Protein AF-A0A947GJD0-F1 (afdb_monomer)

Radius of gyration: 20.29 Å; Cα contacts (8 Å, |Δi|>4): 297; chains: 1; bounding box: 76×54×46 Å

Mean predicted aligned error: 10.52 Å

Structure (mmCIF, N/CA/C/O backbone):
data_AF-A0A947GJD0-F1
#
_entry.id   AF-A0A947GJD0-F1
#
loop_
_atom_site.group_PDB
_atom_site.id
_atom_site.type_symbol
_atom_site.label_atom_id
_atom_site.label_alt_id
_atom_site.label_comp_id
_atom_site.label_asym_id
_atom_site.label_entity_id
_atom_site.label_seq_id
_atom_site.pdbx_PDB_ins_code
_atom_site.Cartn_x
_atom_site.Cartn_y
_atom_site.Cartn_z
_atom_site.occupancy
_atom_site.B_iso_or_equiv
_atom_site.auth_seq_id
_atom_site.auth_comp_id
_atom_site.auth_asym_id
_atom_site.auth_atom_id
_atom_site.pdbx_PDB_model_num
ATOM 1 N N . MET A 1 1 ? -56.805 -33.657 13.808 1.00 41.06 1 MET A N 1
ATOM 2 C CA . MET A 1 1 ? -56.178 -32.678 12.894 1.00 41.06 1 MET A CA 1
ATOM 3 C C . MET A 1 1 ? -55.013 -32.059 13.638 1.00 41.06 1 MET A C 1
ATOM 5 O O . MET A 1 1 ? -55.240 -31.301 14.570 1.00 41.06 1 MET A O 1
ATOM 9 N N . THR A 1 2 ? -53.791 -32.483 13.327 1.00 40.88 2 THR A N 1
ATOM 10 C CA . THR A 1 2 ? -52.585 -32.072 14.056 1.00 40.88 2 THR A CA 1
ATOM 11 C C . THR A 1 2 ? -51.940 -30.903 13.321 1.00 40.88 2 THR A C 1
ATOM 13 O O . THR A 1 2 ? -51.680 -30.990 12.124 1.00 40.88 2 THR A O 1
ATOM 16 N N . VAL A 1 3 ? -51.741 -29.805 14.045 1.00 45.69 3 VAL A N 1
ATOM 17 C CA . VAL A 1 3 ? -51.073 -28.580 13.597 1.00 45.69 3 VAL A CA 1
ATOM 18 C C . VAL A 1 3 ? -49.575 -28.860 13.464 1.00 45.69 3 VAL A C 1
ATOM 20 O O . VAL A 1 3 ? -48.965 -29.320 14.425 1.00 45.69 3 VAL A O 1
AT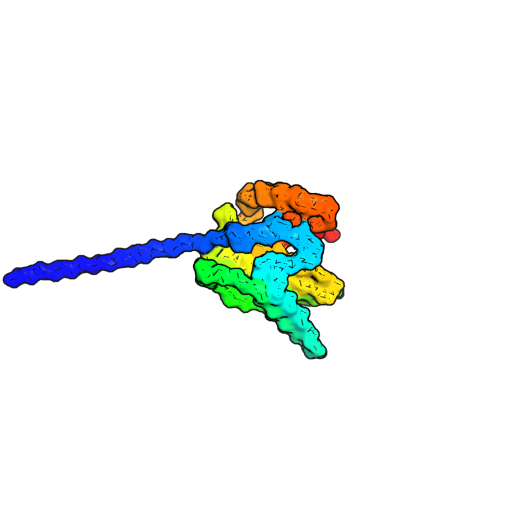OM 23 N N . LEU A 1 4 ? -48.971 -28.558 12.312 1.00 45.56 4 LEU A N 1
ATOM 24 C CA . LEU A 1 4 ? -47.523 -28.361 12.221 1.00 45.56 4 LEU A CA 1
ATOM 25 C C . LEU A 1 4 ? -47.245 -26.889 11.925 1.00 45.56 4 LEU A C 1
ATOM 27 O O . LEU A 1 4 ? -47.422 -26.412 10.806 1.00 45.56 4 LEU A O 1
ATOM 31 N N . SER A 1 5 ? -46.805 -26.184 12.962 1.00 50.00 5 SER A N 1
ATOM 32 C CA . SER A 1 5 ? -46.184 -24.871 12.851 1.00 50.00 5 SER A CA 1
ATOM 33 C C . SER A 1 5 ? -44.832 -25.029 12.162 1.00 50.00 5 SER A C 1
ATOM 35 O O . SER A 1 5 ? -43.915 -25.631 12.718 1.00 50.00 5 SER A O 1
ATOM 37 N N . ALA A 1 6 ? -44.702 -24.490 10.953 1.00 52.12 6 ALA A N 1
ATOM 38 C CA . ALA A 1 6 ? -43.412 -24.322 10.304 1.00 52.12 6 ALA A CA 1
ATOM 39 C C . ALA A 1 6 ? -42.679 -23.156 10.982 1.00 52.12 6 ALA A C 1
ATOM 41 O O . ALA A 1 6 ? -42.969 -21.987 10.734 1.00 52.12 6 ALA A O 1
ATOM 42 N N . THR A 1 7 ? -41.743 -23.469 11.872 1.00 52.25 7 THR A N 1
ATOM 43 C CA . THR A 1 7 ? -40.744 -22.510 12.334 1.00 52.25 7 THR A CA 1
ATOM 44 C C . THR A 1 7 ? -39.805 -22.211 11.169 1.00 52.25 7 THR A C 1
ATOM 46 O O . THR A 1 7 ? -38.918 -22.997 10.842 1.00 52.25 7 THR A O 1
ATOM 49 N N . ALA A 1 8 ? -40.019 -21.073 10.509 1.00 53.38 8 ALA A N 1
ATOM 50 C CA . ALA A 1 8 ? -39.046 -20.519 9.583 1.00 53.38 8 ALA A CA 1
ATOM 51 C C . ALA A 1 8 ? -37.780 -20.174 10.380 1.00 53.38 8 ALA A C 1
ATOM 53 O O . ALA A 1 8 ? -37.772 -19.255 11.200 1.00 53.38 8 ALA A O 1
ATOM 54 N N . LEU A 1 9 ? -36.727 -20.965 10.183 1.00 46.22 9 LEU A N 1
ATOM 55 C CA . LEU A 1 9 ? -35.415 -20.714 10.755 1.00 46.22 9 LEU A CA 1
ATOM 56 C C . LEU A 1 9 ? -34.795 -19.550 9.973 1.00 46.22 9 LEU A C 1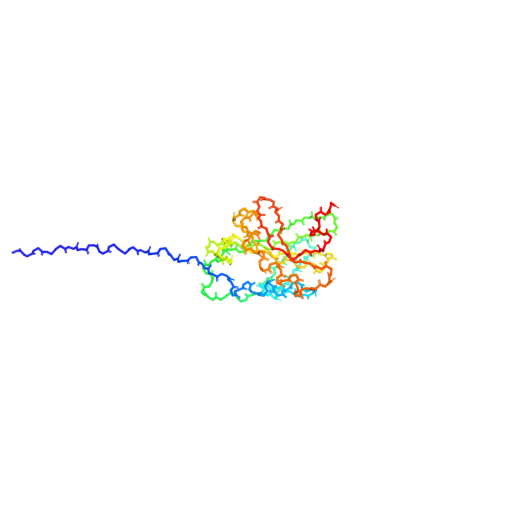
ATOM 58 O O . LEU A 1 9 ? -34.250 -19.735 8.886 1.00 46.22 9 LEU A O 1
ATOM 62 N N . SER A 1 10 ? -34.931 -18.334 10.495 1.00 45.38 10 SER A N 1
ATOM 63 C CA . SER A 1 10 ? -34.211 -17.169 9.988 1.00 45.38 10 SER A CA 1
ATOM 64 C C . SER A 1 10 ? -32.716 -17.423 10.166 1.00 45.38 10 SER A C 1
ATOM 66 O O . SER A 1 10 ? -32.183 -17.303 11.269 1.00 45.38 10 SER A O 1
ATOM 68 N N . ALA A 1 11 ? -32.036 -17.815 9.090 1.00 44.22 11 ALA A N 1
ATOM 69 C CA . ALA A 1 11 ? -30.586 -17.818 9.043 1.00 44.22 11 ALA A CA 1
ATOM 70 C C . ALA A 1 11 ? -30.126 -16.357 9.120 1.00 44.22 11 ALA A C 1
ATOM 72 O O . ALA A 1 11 ? -30.056 -15.657 8.113 1.00 44.22 11 ALA A O 1
ATOM 73 N N . ASN A 1 12 ? -29.854 -15.880 10.335 1.00 43.12 12 ASN A N 1
ATOM 74 C CA . ASN A 1 12 ? -29.041 -14.691 10.533 1.00 43.12 12 ASN A CA 1
ATOM 75 C C . ASN A 1 12 ? -27.651 -15.036 9.990 1.00 43.12 12 ASN A C 1
ATOM 77 O O . ASN A 1 12 ? -26.815 -15.580 10.710 1.00 43.12 12 ASN A O 1
ATOM 81 N N . SER A 1 13 ? -27.417 -14.777 8.702 1.00 41.97 13 SER A N 1
ATOM 82 C CA . SER A 1 13 ? -26.070 -14.720 8.151 1.00 41.97 13 SER A CA 1
ATOM 83 C C . SER A 1 13 ? -25.325 -13.656 8.947 1.00 41.97 13 SER A C 1
ATOM 85 O O . SER A 1 13 ? -25.519 -12.461 8.735 1.00 41.97 13 SER A O 1
ATOM 87 N N . ALA A 1 14 ? -24.531 -14.089 9.927 1.00 47.72 14 ALA A N 1
ATOM 88 C CA . ALA A 1 14 ? -23.547 -13.227 10.549 1.00 47.72 14 ALA A CA 1
ATOM 89 C C . ALA A 1 14 ? -22.709 -12.651 9.405 1.00 47.72 14 ALA A C 1
ATOM 91 O O . ALA A 1 14 ? -22.185 -13.413 8.589 1.00 47.72 14 ALA A O 1
ATOM 92 N N . ALA A 1 15 ? -22.667 -11.321 9.290 1.00 58.34 15 ALA A N 1
ATOM 93 C CA . ALA A 1 15 ? -21.787 -10.671 8.334 1.00 58.34 15 ALA A CA 1
ATOM 94 C C . ALA A 1 15 ? -20.384 -11.252 8.543 1.00 58.34 15 ALA A C 1
ATOM 96 O O . ALA A 1 15 ? -19.918 -11.320 9.685 1.00 58.34 15 ALA A O 1
ATOM 97 N N . ALA A 1 16 ? -19.768 -11.751 7.469 1.00 68.69 16 ALA A N 1
ATOM 98 C CA . ALA A 1 16 ? -18.409 -12.261 7.544 1.00 68.69 16 ALA A CA 1
ATOM 99 C C . ALA A 1 16 ? -17.534 -11.177 8.185 1.00 68.69 16 ALA A C 1
ATOM 101 O O . ALA A 1 16 ? -17.669 -9.997 7.859 1.00 68.69 16 ALA A O 1
ATOM 102 N N . ALA A 1 17 ? -16.713 -11.559 9.163 1.00 79.06 17 ALA A N 1
ATOM 103 C CA . ALA A 1 17 ? -15.791 -10.609 9.762 1.00 79.06 17 ALA A CA 1
ATOM 104 C C . ALA A 1 17 ? -14.845 -10.073 8.667 1.00 79.06 17 ALA A C 1
ATOM 106 O O . ALA A 1 17 ? -14.465 -10.856 7.790 1.00 79.06 17 ALA A O 1
ATOM 107 N N . PRO A 1 18 ? -14.443 -8.788 8.721 1.00 86.12 18 PRO A N 1
ATOM 108 C CA . PRO A 1 18 ? -13.514 -8.225 7.748 1.00 86.12 18 PRO A CA 1
ATOM 109 C C . PRO A 1 18 ? -12.236 -9.058 7.653 1.00 86.12 18 PRO A C 1
ATOM 111 O O . PRO A 1 18 ? -11.718 -9.522 8.675 1.00 86.12 18 PRO A O 1
ATOM 114 N N . ALA A 1 19 ? -11.689 -9.207 6.447 1.00 89.75 19 ALA A N 1
ATOM 115 C CA . ALA A 1 19 ? -10.436 -9.927 6.261 1.00 89.75 19 ALA A CA 1
ATOM 116 C C . ALA A 1 19 ? -9.296 -9.228 7.021 1.00 89.75 19 ALA A C 1
ATOM 118 O O . ALA A 1 19 ? -9.177 -8.001 7.007 1.00 89.75 19 ALA A O 1
ATOM 119 N N . VAL A 1 20 ? -8.437 -9.996 7.691 1.00 92.69 20 VAL A N 1
ATOM 120 C CA . VAL A 1 20 ? -7.301 -9.450 8.449 1.00 92.69 20 VAL A CA 1
ATOM 121 C C . VAL A 1 20 ? -6.036 -9.576 7.607 1.00 92.69 20 VAL A C 1
ATOM 123 O O . VAL A 1 20 ? -5.522 -10.670 7.396 1.00 92.69 20 VAL A O 1
ATOM 126 N N . LEU A 1 21 ? -5.521 -8.441 7.140 1.00 89.62 21 LEU A N 1
ATOM 127 C CA . LEU A 1 21 ? -4.378 -8.342 6.229 1.00 89.62 21 LEU A CA 1
ATOM 128 C C . LEU A 1 21 ? -3.027 -8.274 6.957 1.00 89.62 21 LEU A C 1
ATOM 130 O O . LEU A 1 21 ? -1.995 -8.135 6.316 1.00 89.62 21 LEU A O 1
ATOM 134 N N . ASP A 1 22 ? -3.004 -8.363 8.287 1.00 88.62 22 ASP A N 1
ATOM 135 C CA . ASP A 1 22 ? -1.800 -8.196 9.111 1.00 88.62 22 ASP A CA 1
ATOM 136 C C . ASP A 1 22 ? -0.626 -9.091 8.708 1.00 88.62 22 ASP A C 1
ATOM 138 O O . ASP A 1 22 ? 0.498 -8.604 8.610 1.00 88.62 22 ASP A O 1
ATOM 142 N N . ALA A 1 23 ? -0.878 -10.386 8.498 1.00 81.69 23 ALA A N 1
ATOM 143 C CA . ALA A 1 23 ? 0.156 -11.335 8.087 1.00 81.69 23 ALA A CA 1
ATOM 144 C C . ALA A 1 23 ? 0.552 -11.135 6.619 1.00 81.69 23 ALA A C 1
ATOM 146 O O . ALA A 1 23 ? 1.720 -11.262 6.273 1.00 81.69 23 ALA A O 1
ATOM 147 N N . PHE A 1 24 ? -0.410 -10.767 5.773 1.00 79.31 24 PHE A N 1
ATOM 148 C CA . PHE A 1 24 ? -0.187 -10.507 4.353 1.00 79.31 24 PHE A CA 1
ATOM 149 C C . PHE A 1 24 ? 0.677 -9.257 4.124 1.00 79.31 24 PHE A C 1
ATOM 151 O O . PHE A 1 24 ? 1.568 -9.252 3.283 1.00 79.31 24 PHE A O 1
ATOM 158 N N . LEU A 1 25 ? 0.468 -8.213 4.927 1.00 81.38 25 LEU A N 1
ATOM 159 C CA . LEU A 1 25 ? 1.188 -6.941 4.845 1.00 81.38 25 LEU A CA 1
ATOM 160 C C . LEU A 1 25 ? 2.442 -6.891 5.727 1.00 81.38 25 LEU A C 1
ATOM 162 O O . LEU A 1 25 ? 3.083 -5.847 5.803 1.00 81.38 25 LEU A O 1
ATOM 166 N N . ILE A 1 26 ? 2.838 -7.985 6.384 1.00 73.81 26 ILE A N 1
ATOM 167 C CA . ILE A 1 26 ? 4.026 -7.973 7.251 1.00 73.81 26 ILE A CA 1
ATOM 168 C C . ILE A 1 26 ? 5.305 -7.646 6.465 1.00 73.81 26 ILE A C 1
ATOM 170 O O . ILE A 1 26 ? 6.136 -6.873 6.935 1.00 73.81 26 ILE A O 1
ATOM 174 N N . GLY A 1 27 ? 5.409 -8.131 5.221 1.00 65.31 27 GLY A N 1
ATOM 175 C CA . GLY A 1 27 ? 6.536 -7.837 4.330 1.00 65.31 27 GLY A CA 1
ATOM 176 C C . GLY A 1 27 ? 6.656 -6.353 3.967 1.00 65.31 27 GLY A C 1
ATOM 177 O O . GLY A 1 27 ? 7.753 -5.876 3.686 1.00 65.31 27 GLY A O 1
ATOM 178 N N . PHE A 1 28 ? 5.553 -5.600 4.046 1.00 68.50 28 PHE A N 1
ATOM 179 C CA . PHE A 1 28 ? 5.555 -4.149 3.879 1.00 68.50 28 PHE A CA 1
ATOM 180 C C . PHE A 1 28 ? 6.267 -3.444 5.051 1.00 68.50 28 PHE A C 1
ATOM 182 O O . PHE A 1 28 ? 6.968 -2.452 4.860 1.00 68.50 28 PHE A O 1
ATOM 189 N N . GLU A 1 29 ? 6.126 -3.962 6.276 1.00 66.38 29 GLU A N 1
ATOM 190 C CA . GLU A 1 29 ? 6.743 -3.387 7.481 1.00 66.38 29 GLU A CA 1
ATOM 191 C C . GLU A 1 29 ? 8.272 -3.552 7.504 1.00 66.38 29 GLU A C 1
ATOM 193 O O . GLU A 1 29 ? 8.981 -2.689 8.029 1.00 66.38 29 GLU A O 1
ATOM 198 N N . ASP A 1 30 ? 8.772 -4.646 6.933 1.00 62.91 30 ASP A N 1
ATOM 199 C CA . ASP A 1 30 ? 10.195 -5.004 6.924 1.00 62.91 30 ASP A CA 1
ATOM 200 C C . ASP A 1 30 ? 10.961 -4.408 5.723 1.00 62.91 30 ASP A C 1
ATOM 202 O O . ASP A 1 30 ? 12.189 -4.517 5.639 1.00 62.91 30 ASP A O 1
ATOM 206 N N . GLY A 1 31 ? 10.236 -3.782 4.790 1.00 52.75 31 GLY A N 1
ATOM 207 C CA . GLY A 1 31 ? 10.595 -3.818 3.377 1.00 52.75 31 GLY A CA 1
ATOM 208 C C . GLY A 1 31 ? 11.188 -2.571 2.733 1.00 52.75 31 GLY A C 1
ATOM 209 O O . GLY A 1 31 ? 11.623 -2.715 1.599 1.00 52.75 31 GLY A O 1
ATOM 210 N N . CYS A 1 32 ? 11.254 -1.377 3.349 1.00 62.44 32 CYS A N 1
ATOM 211 C CA . CYS A 1 32 ? 11.865 -0.219 2.653 1.00 62.44 32 CYS A CA 1
ATOM 212 C C . CYS A 1 32 ? 13.397 -0.382 2.535 1.00 62.44 32 CYS A C 1
ATOM 214 O O . CYS A 1 32 ? 14.174 0.241 3.263 1.00 62.44 32 CYS A O 1
ATOM 216 N N . ARG A 1 33 ? 13.838 -1.238 1.616 1.00 53.03 33 ARG A N 1
ATOM 217 C CA . ARG A 1 33 ? 15.217 -1.443 1.186 1.00 53.03 33 ARG A CA 1
ATOM 218 C C . ARG A 1 33 ? 15.253 -1.216 -0.318 1.00 53.03 33 ARG A C 1
ATOM 220 O O . ARG A 1 33 ? 14.437 -1.756 -1.055 1.00 53.03 33 ARG A O 1
ATOM 227 N N . GLU A 1 34 ? 16.181 -0.375 -0.746 1.00 44.69 34 GLU A N 1
ATOM 228 C CA . GLU A 1 34 ? 16.390 -0.005 -2.144 1.00 44.69 34 GLU A CA 1
ATOM 229 C C . GLU A 1 34 ? 16.508 -1.262 -3.031 1.00 44.69 34 GLU A C 1
ATOM 231 O O . GLU A 1 34 ? 17.279 -2.168 -2.717 1.00 44.69 34 GLU A O 1
ATOM 236 N N . GLY A 1 35 ? 15.723 -1.336 -4.112 1.00 45.44 35 GLY A N 1
ATOM 237 C CA . GLY A 1 35 ? 15.824 -2.403 -5.117 1.00 45.44 35 GLY A CA 1
ATOM 238 C C . GLY A 1 35 ? 15.095 -3.722 -4.824 1.00 45.44 35 GLY A C 1
ATOM 239 O O . GLY A 1 35 ? 15.321 -4.683 -5.554 1.00 45.44 35 GLY A O 1
ATOM 240 N N . HIS A 1 36 ? 14.228 -3.796 -3.810 1.00 40.88 36 HIS A N 1
ATOM 241 C CA . HIS A 1 36 ? 13.371 -4.966 -3.596 1.00 40.88 36 HIS A CA 1
ATOM 242 C C . HIS A 1 36 ? 11.948 -4.707 -4.099 1.00 40.88 36 HIS A C 1
ATOM 244 O O . HIS A 1 36 ? 11.279 -3.793 -3.621 1.00 40.88 36 HIS A O 1
ATOM 250 N N . ASP A 1 37 ? 11.490 -5.527 -5.049 1.00 44.69 37 ASP A N 1
ATOM 251 C CA . ASP A 1 37 ? 10.072 -5.642 -5.385 1.00 44.69 37 ASP A CA 1
ATOM 252 C C . ASP A 1 37 ? 9.340 -6.086 -4.111 1.00 44.69 37 ASP A C 1
ATOM 254 O O . ASP A 1 37 ? 9.599 -7.150 -3.541 1.00 44.69 37 ASP A O 1
ATOM 258 N N . PHE A 1 38 ? 8.517 -5.192 -3.577 1.00 50.84 38 PHE A N 1
ATOM 259 C CA . PHE A 1 38 ? 7.852 -5.385 -2.301 1.00 50.84 38 PHE A CA 1
ATOM 260 C C . PHE A 1 38 ? 6.882 -6.573 -2.389 1.00 50.84 38 PHE A C 1
ATOM 262 O O . PHE A 1 38 ? 6.215 -6.806 -3.399 1.00 50.84 38 PHE A O 1
ATOM 269 N N . GLY A 1 39 ? 6.852 -7.367 -1.315 1.00 48.94 39 GLY A N 1
ATOM 270 C CA . GLY A 1 39 ? 6.336 -8.741 -1.281 1.00 48.94 39 GLY A CA 1
ATOM 271 C C . GLY A 1 39 ? 4.835 -8.940 -1.508 1.00 48.94 39 GLY A C 1
ATOM 272 O O . GLY A 1 39 ? 4.344 -10.031 -1.240 1.00 48.94 39 GLY A O 1
ATOM 273 N N . LEU A 1 40 ? 4.103 -7.934 -1.987 1.00 53.59 40 LEU A N 1
ATOM 274 C CA . LEU A 1 40 ? 2.730 -8.102 -2.463 1.00 53.59 40 LEU A CA 1
ATOM 275 C C . LEU A 1 40 ? 2.670 -8.406 -3.965 1.00 53.59 40 LEU A C 1
ATOM 277 O O . LEU A 1 40 ? 1.774 -9.115 -4.420 1.00 53.59 40 LEU A O 1
ATOM 281 N N . TRP A 1 41 ? 3.648 -7.885 -4.709 1.00 58.66 41 TRP A N 1
ATOM 282 C CA . TRP A 1 41 ? 3.747 -7.964 -6.164 1.00 58.66 41 TRP A CA 1
ATOM 283 C C . TRP A 1 41 ? 5.187 -8.280 -6.583 1.00 58.66 41 TRP A C 1
ATOM 285 O O . TRP A 1 41 ? 5.795 -7.555 -7.376 1.00 58.66 41 TRP A O 1
ATOM 295 N N . ALA A 1 42 ? 5.733 -9.353 -6.004 1.00 52.62 42 ALA A N 1
ATOM 296 C CA . ALA A 1 42 ? 7.131 -9.764 -6.130 1.00 52.62 42 ALA A CA 1
ATOM 297 C C . ALA A 1 42 ? 7.604 -9.934 -7.589 1.00 52.62 42 ALA A C 1
ATOM 299 O O . ALA A 1 42 ? 8.785 -9.753 -7.856 1.00 52.62 42 ALA A O 1
ATOM 300 N N . ASP A 1 43 ? 6.691 -10.201 -8.532 1.00 58.97 43 ASP A N 1
ATOM 301 C CA . ASP A 1 43 ? 7.001 -10.361 -9.958 1.00 58.97 43 ASP A CA 1
ATOM 302 C C . ASP A 1 43 ? 6.286 -9.308 -10.817 1.00 58.97 43 ASP A C 1
ATOM 304 O O . ASP A 1 43 ? 5.481 -9.629 -11.701 1.00 58.97 43 ASP A O 1
ATOM 308 N N . THR A 1 44 ? 6.533 -8.022 -10.550 1.00 61.50 44 THR A N 1
ATOM 309 C CA . THR A 1 44 ? 5.946 -6.959 -11.377 1.00 61.50 44 THR A CA 1
ATOM 310 C C . THR A 1 44 ? 6.809 -6.626 -12.589 1.00 61.50 44 THR A C 1
ATOM 312 O O . THR A 1 44 ? 7.885 -6.040 -12.478 1.00 61.50 44 THR A O 1
ATOM 315 N N . VAL A 1 45 ? 6.277 -6.883 -13.782 1.00 64.31 45 VAL A N 1
ATOM 316 C CA . VAL A 1 45 ? 6.829 -6.443 -15.065 1.00 64.31 45 VAL A CA 1
ATOM 317 C C . VAL A 1 45 ? 5.972 -5.321 -15.637 1.00 64.31 45 VAL A C 1
ATOM 319 O O . VAL A 1 45 ? 4.776 -5.488 -15.876 1.00 64.31 45 VAL A O 1
ATOM 322 N N . MET A 1 46 ? 6.595 -4.174 -15.906 1.00 66.88 46 MET A N 1
ATOM 323 C CA . MET A 1 46 ? 5.939 -3.029 -16.537 1.00 66.88 46 MET A CA 1
ATOM 324 C C . MET A 1 46 ? 6.622 -2.716 -17.860 1.00 66.88 46 MET A C 1
ATOM 326 O O . MET A 1 46 ? 7.818 -2.442 -17.895 1.00 66.88 46 MET A O 1
ATOM 330 N N . THR A 1 47 ? 5.867 -2.778 -18.954 1.00 68.00 47 THR A N 1
ATOM 331 C CA . THR A 1 47 ? 6.372 -2.522 -20.307 1.00 68.00 47 THR A CA 1
ATOM 332 C C . THR A 1 47 ? 5.572 -1.417 -20.976 1.00 68.00 47 THR A C 1
ATOM 334 O O . THR A 1 47 ? 4.354 -1.318 -20.813 1.00 68.00 47 THR A O 1
ATOM 337 N N . ASN A 1 48 ? 6.275 -0.586 -21.740 1.00 68.25 48 ASN A N 1
ATOM 338 C CA . ASN A 1 48 ? 5.679 0.344 -22.683 1.00 68.25 48 ASN A CA 1
ATOM 339 C C . ASN A 1 48 ? 6.048 -0.115 -24.090 1.00 68.25 48 ASN A C 1
ATOM 341 O O . ASN A 1 48 ? 7.229 -0.302 -24.387 1.00 68.25 48 ASN A O 1
ATOM 345 N N . ASP A 1 49 ? 5.054 -0.358 -24.936 1.00 74.19 49 ASP A N 1
ATOM 346 C CA . ASP A 1 49 ? 5.333 -0.729 -26.318 1.00 74.19 49 ASP A CA 1
ATOM 347 C C . ASP A 1 49 ? 5.677 0.495 -27.181 1.00 74.19 49 ASP A C 1
ATOM 349 O O . ASP A 1 49 ? 5.501 1.646 -26.789 1.00 74.19 49 ASP A O 1
ATOM 353 N N . LYS A 1 50 ? 6.148 0.259 -28.412 1.00 71.94 50 LYS A N 1
ATOM 354 C CA . LYS A 1 50 ? 6.508 1.338 -29.352 1.00 71.94 50 LYS A CA 1
ATOM 355 C C . LYS A 1 50 ? 5.332 2.255 -29.727 1.00 71.94 50 LYS A C 1
ATOM 357 O O . LYS A 1 50 ? 5.562 3.300 -30.328 1.00 71.94 50 LYS A O 1
ATOM 362 N N . ALA A 1 51 ? 4.093 1.868 -29.413 1.00 75.31 51 ALA A N 1
ATOM 363 C CA . ALA A 1 51 ? 2.893 2.672 -29.618 1.00 75.31 51 ALA A CA 1
ATOM 364 C C . ALA A 1 51 ? 2.498 3.476 -28.363 1.00 75.31 51 ALA A C 1
ATOM 366 O O . ALA A 1 51 ? 1.467 4.149 -28.369 1.00 75.31 51 ALA A O 1
ATOM 367 N N . GLY A 1 52 ? 3.297 3.423 -27.292 1.00 66.69 52 GLY A N 1
ATOM 368 C CA . GLY A 1 52 ? 3.044 4.140 -26.049 1.00 66.69 52 GLY A CA 1
ATOM 369 C C . GLY A 1 52 ? 2.051 3.445 -25.118 1.00 66.69 52 GLY A C 1
ATOM 370 O O . GLY A 1 52 ? 1.624 4.064 -24.140 1.00 66.69 52 GLY A O 1
ATOM 371 N N . ARG A 1 53 ? 1.652 2.192 -25.388 1.00 72.88 53 ARG A N 1
ATOM 372 C CA . ARG A 1 53 ? 0.724 1.460 -24.515 1.00 72.88 53 ARG A CA 1
ATOM 373 C C . ARG A 1 53 ? 1.463 0.830 -23.349 1.00 72.88 53 ARG A C 1
ATOM 375 O O . ARG A 1 53 ? 2.476 0.160 -23.528 1.00 72.88 53 ARG A O 1
ATOM 382 N N . TRP A 1 54 ? 0.883 1.000 -22.169 1.00 68.00 54 TRP A N 1
ATOM 383 C CA . TRP A 1 54 ? 1.374 0.448 -20.916 1.00 68.00 54 TRP A CA 1
ATOM 384 C C . TRP A 1 54 ? 0.766 -0.923 -20.635 1.00 68.00 54 TRP A C 1
ATOM 386 O O . TRP A 1 54 ? -0.454 -1.073 -20.652 1.00 68.00 54 TRP A O 1
ATOM 396 N N . THR A 1 55 ? 1.617 -1.895 -20.317 1.00 67.81 55 THR A N 1
ATOM 397 C CA . THR A 1 55 ? 1.213 -3.195 -19.773 1.00 67.81 55 THR A CA 1
ATOM 398 C C . THR A 1 55 ? 1.896 -3.394 -18.430 1.00 67.81 55 THR A C 1
ATOM 400 O O . THR A 1 55 ? 3.114 -3.258 -18.331 1.00 67.81 55 THR A O 1
ATOM 403 N N . VAL A 1 56 ? 1.114 -3.726 -17.406 1.00 65.56 56 VAL A N 1
ATOM 404 C CA . VAL A 1 56 ? 1.614 -4.120 -16.086 1.00 65.56 56 VAL A CA 1
ATOM 405 C C . VAL A 1 56 ? 1.164 -5.544 -15.830 1.00 65.56 56 VAL A C 1
ATOM 407 O O . VAL A 1 56 ? -0.031 -5.825 -15.840 1.00 65.56 56 VAL A O 1
ATOM 410 N N . THR A 1 57 ? 2.125 -6.431 -15.619 1.00 64.50 57 THR A N 1
ATOM 411 C CA . THR A 1 57 ? 1.893 -7.777 -15.099 1.00 64.50 57 THR A CA 1
ATOM 412 C C . THR A 1 57 ? 2.424 -7.769 -13.684 1.00 64.50 57 THR A C 1
ATOM 414 O O . THR A 1 57 ? 3.596 -7.475 -13.513 1.00 64.50 57 THR A O 1
ATOM 417 N N . ALA A 1 58 ? 1.582 -8.024 -12.691 1.00 63.28 58 ALA A N 1
ATOM 418 C CA . ALA A 1 58 ? 1.997 -8.112 -11.299 1.00 63.28 58 ALA A CA 1
ATOM 419 C C . ALA A 1 58 ? 1.715 -9.535 -10.813 1.00 63.28 58 ALA A C 1
ATOM 421 O O . ALA A 1 58 ? 0.561 -9.966 -10.817 1.00 63.28 58 ALA A O 1
ATOM 422 N N . GLY A 1 59 ? 2.770 -10.276 -10.479 1.00 57.47 59 GLY A N 1
ATOM 423 C CA . GLY A 1 59 ? 2.671 -11.594 -9.859 1.00 57.47 59 GLY A CA 1
ATOM 424 C C . GLY A 1 59 ? 2.767 -11.489 -8.340 1.00 57.47 59 GLY A C 1
ATOM 425 O O . GLY A 1 59 ? 3.654 -10.817 -7.817 1.00 57.47 59 GLY A O 1
ATOM 426 N N . GLY A 1 60 ? 1.838 -12.140 -7.647 1.00 63.03 60 GLY A N 1
ATOM 427 C CA . GLY A 1 60 ? 1.791 -12.243 -6.193 1.00 63.03 60 GLY A CA 1
ATOM 428 C C . GLY A 1 60 ? 0.753 -13.286 -5.792 1.00 63.03 60 GLY A C 1
ATOM 429 O O . GLY A 1 60 ? -0.342 -13.324 -6.359 1.00 63.03 60 GLY A O 1
ATOM 430 N N . GLU A 1 61 ? 1.101 -14.171 -4.860 1.00 67.25 61 GLU A N 1
ATOM 431 C CA . GLU A 1 61 ? 0.161 -15.165 -4.346 1.00 67.25 61 GLU A CA 1
ATOM 432 C C . GLU A 1 61 ? -0.677 -14.526 -3.238 1.00 67.25 61 GLU A C 1
ATOM 434 O O . GLU A 1 61 ? -0.187 -14.219 -2.151 1.00 67.25 61 GLU A O 1
ATOM 439 N N . VAL A 1 62 ? -1.956 -14.290 -3.530 1.00 73.06 62 VAL A N 1
ATOM 440 C CA . VAL A 1 62 ? -2.932 -13.912 -2.508 1.00 73.06 62 VAL A CA 1
ATOM 441 C C . VAL A 1 62 ? -3.438 -15.199 -1.858 1.00 73.06 62 VAL A C 1
ATOM 443 O O . VAL A 1 62 ? -3.990 -16.040 -2.576 1.00 73.06 62 VAL A O 1
ATOM 446 N N . PRO A 1 63 ? -3.306 -15.361 -0.528 1.00 76.19 63 PRO A N 1
ATOM 447 C CA . PRO A 1 63 ? -3.855 -16.517 0.166 1.00 76.19 63 PRO A CA 1
ATOM 448 C C . PRO A 1 63 ? -5.353 -16.689 -0.147 1.00 76.19 63 PRO A C 1
ATOM 450 O O . PRO A 1 63 ? -6.082 -15.688 -0.140 1.00 76.19 63 PRO A O 1
ATOM 453 N N . PRO A 1 64 ? -5.847 -17.911 -0.431 1.00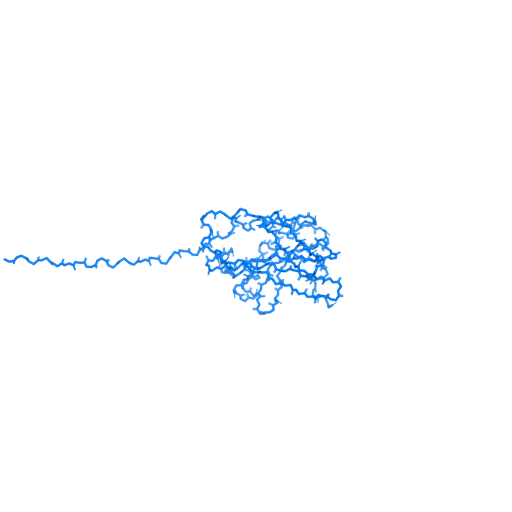 78.50 64 PRO A N 1
ATOM 454 C CA . PRO A 1 64 ? -7.239 -18.139 -0.829 1.00 78.50 64 PRO A CA 1
ATOM 455 C C . PRO A 1 64 ? -8.270 -17.549 0.140 1.00 78.50 6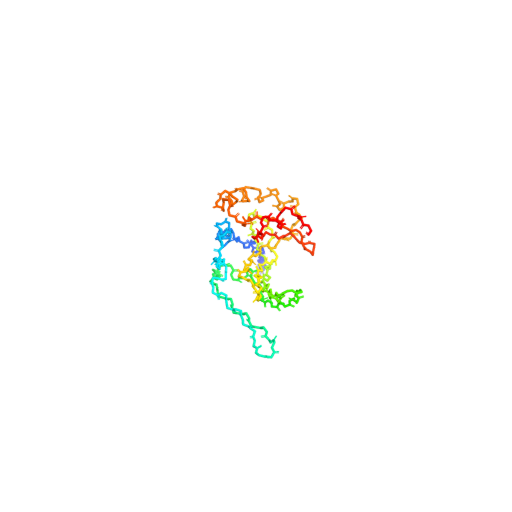4 PRO A C 1
ATOM 457 O O . PRO A 1 64 ? -9.314 -17.054 -0.284 1.00 78.50 64 PRO A O 1
ATOM 460 N N . GLU A 1 65 ? -7.964 -17.546 1.436 1.00 80.31 65 GLU A N 1
ATOM 461 C CA . GLU A 1 65 ? -8.789 -16.965 2.493 1.00 80.31 65 GLU A CA 1
ATOM 462 C C . GLU A 1 65 ? -8.931 -15.437 2.400 1.00 80.31 65 GLU A C 1
ATOM 464 O O . GLU A 1 65 ? -9.905 -14.881 2.906 1.00 80.31 65 GLU A O 1
ATOM 469 N N . LEU A 1 66 ? -8.001 -14.755 1.725 1.00 81.94 66 LEU A N 1
ATOM 470 C CA . LEU A 1 66 ? -8.042 -13.312 1.488 1.00 81.94 66 LEU A CA 1
ATOM 471 C C . LEU A 1 66 ? -8.573 -12.954 0.096 1.00 81.94 66 LEU A C 1
ATOM 473 O O . LEU A 1 66 ? -8.892 -11.791 -0.139 1.00 81.94 66 LEU A O 1
ATOM 477 N N . ALA A 1 67 ? -8.709 -13.918 -0.822 1.00 80.69 67 ALA A N 1
ATOM 478 C CA . ALA A 1 67 ? -9.085 -13.655 -2.213 1.00 80.69 67 ALA A CA 1
ATOM 479 C C . ALA A 1 67 ? -10.405 -12.870 -2.338 1.00 80.69 67 ALA A C 1
ATOM 481 O O . ALA A 1 67 ? -10.515 -11.974 -3.171 1.00 80.69 67 ALA A O 1
ATOM 482 N N . GLY A 1 68 ? -11.381 -13.147 -1.465 1.00 82.44 68 GLY A N 1
ATOM 483 C CA . GLY A 1 68 ? -12.666 -12.439 -1.434 1.00 82.44 68 GLY A CA 1
ATOM 484 C C . GLY A 1 68 ? -12.589 -10.978 -0.972 1.00 82.44 68 GLY A C 1
ATOM 485 O O . GLY A 1 68 ? -13.526 -10.219 -1.212 1.00 82.44 68 GLY A O 1
ATOM 486 N N . ALA A 1 69 ? -11.488 -10.562 -0.339 1.00 84.88 69 ALA A N 1
ATOM 487 C CA . ALA A 1 69 ? -11.289 -9.184 0.102 1.00 84.88 69 ALA A CA 1
ATOM 488 C C . ALA A 1 69 ? -10.837 -8.258 -1.036 1.00 84.88 69 ALA A C 1
ATOM 490 O O . ALA A 1 69 ? -10.963 -7.038 -0.910 1.00 84.88 69 ALA A O 1
ATOM 491 N N . PHE A 1 70 ? -10.322 -8.810 -2.140 1.00 84.75 70 PHE A N 1
ATOM 492 C CA . PHE A 1 70 ? -9.742 -8.038 -3.234 1.00 84.75 70 PHE A CA 1
ATOM 493 C C . PHE A 1 70 ? -10.703 -7.888 -4.413 1.00 84.75 70 PHE A C 1
ATOM 495 O O . PHE A 1 70 ? -11.321 -8.837 -4.891 1.00 84.75 70 PHE A O 1
ATOM 502 N N . GLY A 1 71 ? -10.814 -6.655 -4.898 1.00 83.31 71 GLY A N 1
ATOM 503 C CA . GLY A 1 71 ? -11.551 -6.319 -6.105 1.00 83.31 71 GLY A CA 1
ATOM 504 C C . GLY A 1 71 ? -10.714 -6.489 -7.370 1.00 83.31 71 GLY A C 1
ATOM 505 O O . GLY A 1 71 ? -9.530 -6.823 -7.343 1.00 83.31 71 GLY A O 1
ATOM 506 N N . ARG A 1 72 ? -11.336 -6.194 -8.514 1.00 83.25 72 ARG A N 1
ATOM 507 C CA . ARG A 1 72 ? -10.655 -6.221 -9.810 1.00 83.25 72 ARG A CA 1
ATOM 508 C C . ARG A 1 72 ? -9.548 -5.152 -9.859 1.00 83.25 72 ARG A C 1
ATOM 510 O O . ARG A 1 72 ? -9.867 -3.975 -9.677 1.00 83.25 72 ARG A O 1
ATOM 517 N N . PRO A 1 73 ? -8.293 -5.522 -10.172 1.00 80.94 73 PRO A N 1
ATOM 518 C CA . PRO A 1 73 ? -7.220 -4.556 -10.375 1.00 80.94 73 PRO A CA 1
ATOM 519 C C . PRO A 1 73 ? -7.523 -3.581 -11.518 1.00 80.94 73 PRO A C 1
ATOM 521 O O . PRO A 1 73 ? -8.068 -3.968 -12.557 1.00 80.94 73 PRO A O 1
ATOM 524 N N . GLY A 1 74 ? -7.137 -2.321 -11.336 1.00 81.19 74 GLY A N 1
ATOM 525 C CA . GLY A 1 74 ? -7.211 -1.265 -12.341 1.00 81.19 74 GLY A CA 1
ATOM 526 C C . GLY A 1 74 ? -5.848 -0.618 -12.557 1.00 81.19 74 GLY A C 1
ATOM 527 O O . GLY A 1 74 ? -5.133 -0.333 -11.599 1.00 81.19 74 GLY A O 1
ATOM 528 N N . LEU A 1 75 ? -5.492 -0.375 -13.817 1.00 79.00 75 LEU A N 1
ATOM 529 C CA . LEU A 1 75 ? -4.255 0.304 -14.193 1.00 79.00 75 LEU A CA 1
ATOM 530 C C . LEU A 1 75 ? -4.560 1.739 -14.624 1.00 79.00 75 LEU A C 1
ATOM 532 O O . LEU A 1 75 ? -5.365 1.958 -15.529 1.00 79.00 75 LEU A O 1
ATOM 536 N N . THR A 1 76 ? -3.860 2.697 -14.026 1.00 77.25 76 THR A N 1
ATOM 537 C CA . THR A 1 76 ? -3.901 4.107 -14.418 1.00 77.25 76 THR A CA 1
ATOM 538 C C . THR A 1 76 ? -2.491 4.584 -14.735 1.00 77.25 76 THR A C 1
ATOM 540 O O . THR A 1 76 ? -1.550 4.279 -14.008 1.00 77.25 76 THR A O 1
ATOM 543 N N . VAL A 1 77 ? -2.341 5.367 -15.801 1.00 73.62 77 VAL A N 1
ATOM 544 C CA . VAL A 1 77 ? -1.064 5.980 -16.186 1.00 73.62 77 VAL A CA 1
ATOM 545 C C . VAL A 1 77 ? -1.177 7.487 -16.016 1.00 73.62 77 VAL A C 1
ATOM 547 O O . VAL A 1 77 ? -2.113 8.102 -16.525 1.00 73.62 77 VAL A O 1
ATOM 550 N N . GLN A 1 78 ? -0.232 8.076 -15.294 1.00 70.50 78 GLN A N 1
ATOM 551 C CA . GLN A 1 78 ? -0.104 9.515 -15.107 1.00 70.50 78 GLN A CA 1
ATOM 552 C C . GLN A 1 78 ? 1.209 9.966 -15.739 1.00 70.50 78 GLN A C 1
ATOM 554 O O . GLN A 1 78 ? 2.271 9.438 -15.425 1.00 70.50 78 GLN A O 1
ATOM 559 N N . ARG A 1 79 ? 1.140 10.937 -16.650 1.00 69.00 79 ARG A N 1
ATOM 560 C CA . ARG A 1 79 ? 2.344 11.548 -17.214 1.00 69.00 79 ARG A CA 1
ATOM 561 C C . ARG A 1 79 ? 2.876 12.585 -16.234 1.00 69.00 79 ARG A C 1
ATOM 563 O O . ARG A 1 79 ? 2.191 13.574 -15.974 1.00 69.00 79 ARG A O 1
ATOM 570 N N . GLU A 1 80 ? 4.084 12.383 -15.724 1.00 65.50 80 GLU A N 1
ATOM 571 C CA . GLU A 1 80 ? 4.816 13.391 -14.958 1.00 65.50 80 GLU A CA 1
ATOM 572 C C . GLU A 1 80 ? 5.924 14.002 -15.832 1.00 65.50 80 GLU A C 1
ATOM 574 O O . GLU A 1 80 ? 6.354 13.416 -16.824 1.00 65.50 80 GLU A O 1
ATOM 579 N N . LYS A 1 81 ? 6.381 15.219 -15.506 1.00 59.84 81 LYS A N 1
ATOM 580 C CA . LYS A 1 81 ? 7.263 16.016 -16.389 1.00 59.84 81 LYS A CA 1
ATOM 581 C C . LYS A 1 81 ? 8.550 15.296 -16.821 1.00 59.84 81 LYS A C 1
ATOM 583 O O . LYS A 1 81 ? 9.048 15.586 -17.903 1.00 59.84 81 LYS A O 1
ATOM 588 N N . ALA A 1 82 ? 9.087 14.410 -15.980 1.00 61.19 82 ALA A N 1
ATOM 589 C CA . ALA A 1 82 ? 10.352 13.708 -16.212 1.00 61.19 82 ALA A CA 1
ATOM 590 C C . ALA A 1 82 ? 10.195 12.191 -16.435 1.00 61.19 82 ALA A C 1
ATOM 592 O O . ALA A 1 82 ? 11.162 11.533 -16.809 1.00 61.19 82 ALA A O 1
ATOM 593 N N . SER A 1 83 ? 9.002 11.627 -16.217 1.00 64.56 83 SER A N 1
ATOM 594 C CA . SER A 1 83 ? 8.745 10.196 -16.397 1.00 64.56 83 SER A CA 1
ATOM 595 C C . SER A 1 83 ? 7.254 9.900 -16.485 1.00 64.56 83 SER A C 1
ATOM 597 O O . SER A 1 83 ? 6.447 10.583 -15.855 1.00 64.56 83 SER A O 1
ATOM 599 N N . ASP A 1 84 ? 6.892 8.832 -17.187 1.00 69.94 84 ASP A N 1
ATOM 600 C CA . ASP A 1 84 ? 5.555 8.271 -17.039 1.00 69.94 84 ASP A CA 1
ATOM 601 C C . ASP A 1 84 ? 5.510 7.499 -15.717 1.00 69.94 84 ASP A C 1
ATOM 603 O O . ASP A 1 84 ? 6.421 6.738 -15.380 1.00 69.94 84 ASP A O 1
ATOM 607 N N . LEU A 1 85 ? 4.447 7.708 -14.955 1.00 73.81 85 LEU A N 1
ATOM 608 C CA . LEU A 1 85 ? 4.163 6.961 -13.748 1.00 73.81 85 LEU A CA 1
ATOM 609 C C . LEU A 1 85 ? 2.962 6.061 -14.016 1.00 73.81 85 LEU A C 1
ATOM 611 O O . LEU A 1 85 ? 1.841 6.535 -14.211 1.00 73.81 85 LEU A O 1
ATOM 615 N N . ALA A 1 86 ? 3.176 4.753 -13.984 1.00 77.25 86 ALA A N 1
ATOM 616 C CA . ALA A 1 86 ? 2.083 3.798 -14.044 1.00 77.25 86 ALA A CA 1
ATOM 617 C C . ALA A 1 86 ? 1.753 3.293 -12.633 1.00 77.25 86 ALA A C 1
ATOM 619 O O . ALA A 1 86 ? 2.632 3.019 -11.813 1.00 77.25 86 ALA A O 1
ATOM 620 N N . ARG A 1 87 ? 0.453 3.240 -12.341 1.00 80.75 87 ARG A N 1
ATOM 621 C CA . ARG A 1 87 ? -0.109 2.913 -11.033 1.00 80.75 87 ARG A CA 1
ATOM 622 C C . ARG A 1 87 ? -1.120 1.791 -11.186 1.00 80.75 87 ARG A C 1
ATOM 624 O O . ARG A 1 87 ? -2.173 1.985 -11.795 1.00 80.75 87 ARG A O 1
ATOM 631 N N . LEU A 1 88 ? -0.809 0.644 -10.602 1.00 80.81 88 LEU A N 1
ATOM 632 C CA . LEU A 1 88 ? -1.760 -0.436 -10.395 1.00 80.81 88 LEU A CA 1
ATOM 633 C C . LEU A 1 88 ? -2.496 -0.176 -9.079 1.00 80.81 88 LEU A C 1
ATOM 635 O O . LEU A 1 88 ? -1.869 0.089 -8.059 1.00 80.81 88 LEU A O 1
ATOM 639 N N . VAL A 1 89 ? -3.822 -0.233 -9.105 1.00 86.75 89 VAL A N 1
ATOM 640 C CA . VAL A 1 89 ? -4.676 -0.115 -7.921 1.00 86.75 89 VAL A CA 1
ATOM 641 C C . VAL A 1 89 ? -5.482 -1.393 -7.795 1.00 86.75 89 VAL A C 1
ATOM 643 O O . VAL A 1 89 ? -6.215 -1.761 -8.713 1.00 86.75 89 VAL A O 1
ATOM 646 N N . VAL A 1 90 ? -5.378 -2.047 -6.648 1.00 87.50 90 VAL A N 1
ATOM 647 C CA . VAL A 1 90 ? -6.184 -3.209 -6.284 1.00 87.50 90 VAL A CA 1
ATOM 648 C C . VAL A 1 90 ? -7.138 -2.789 -5.174 1.00 87.50 90 VAL A C 1
ATOM 650 O O . VAL A 1 90 ? -6.697 -2.567 -4.043 1.00 87.50 90 VAL A O 1
ATOM 653 N N . PRO A 1 91 ? -8.437 -2.617 -5.477 1.00 90.62 91 PRO A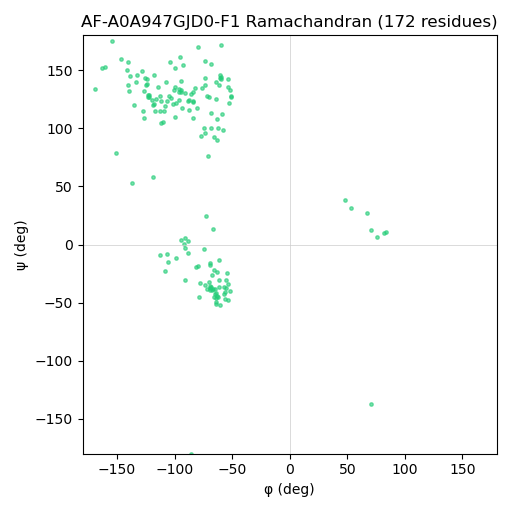 N 1
ATOM 654 C CA . PRO A 1 91 ? -9.426 -2.266 -4.469 1.00 90.62 91 PRO A CA 1
ATOM 655 C C . PRO A 1 91 ? -9.498 -3.336 -3.381 1.00 90.62 91 PRO A C 1
ATOM 657 O O . PRO A 1 91 ? -9.430 -4.528 -3.679 1.00 90.62 91 PRO A O 1
ATOM 660 N N . VAL A 1 92 ? -9.698 -2.913 -2.138 1.00 90.06 92 VAL A N 1
ATOM 661 C CA . VAL A 1 92 ? -9.976 -3.806 -1.009 1.00 90.06 92 VAL A CA 1
ATOM 662 C C . VAL A 1 92 ? -11.410 -3.544 -0.561 1.00 90.06 92 VAL A C 1
ATOM 664 O O . VAL A 1 92 ? -11.746 -2.432 -0.154 1.00 90.06 92 VAL A O 1
ATOM 667 N N . ALA A 1 93 ? -12.272 -4.547 -0.712 1.00 86.38 93 ALA A N 1
ATOM 668 C CA . ALA A 1 93 ? -13.703 -4.432 -0.449 1.00 86.38 93 ALA A CA 1
ATOM 669 C C . ALA A 1 93 ? -14.015 -4.509 1.052 1.00 86.38 93 ALA A C 1
ATOM 671 O O . ALA A 1 93 ? -14.782 -3.691 1.563 1.00 86.38 93 ALA A O 1
ATOM 672 N N . ASP A 1 94 ? -13.395 -5.462 1.754 1.00 85.56 94 ASP A N 1
ATOM 673 C CA . ASP A 1 94 ? -13.618 -5.689 3.183 1.00 85.56 94 ASP A CA 1
ATOM 674 C C . ASP A 1 94 ? -12.371 -6.277 3.862 1.00 85.56 94 ASP A C 1
ATOM 676 O O . ASP A 1 94 ? -12.245 -7.484 4.068 1.00 85.56 94 ASP A O 1
ATOM 680 N N . GLY A 1 95 ? -11.401 -5.406 4.151 1.00 91.69 95 GLY A N 1
ATOM 681 C CA . GLY A 1 95 ? -10.123 -5.786 4.746 1.00 91.69 95 GLY A CA 1
ATOM 682 C C . GLY A 1 95 ? -9.623 -4.771 5.768 1.00 91.69 95 GLY A C 1
ATOM 683 O O . GLY A 1 95 ? -9.882 -3.567 5.670 1.00 91.69 95 GLY A O 1
ATOM 684 N N . THR A 1 96 ? -8.884 -5.264 6.758 1.00 95.00 96 THR A N 1
ATOM 685 C CA . THR A 1 96 ? -8.279 -4.462 7.821 1.00 95.00 96 THR A CA 1
ATOM 686 C C . THR A 1 96 ? -6.794 -4.747 7.971 1.00 95.00 96 THR A C 1
ATOM 688 O O . THR A 1 96 ? -6.338 -5.861 7.745 1.00 95.00 96 THR A O 1
ATOM 691 N N . TYR A 1 97 ? -6.040 -3.737 8.387 1.00 93.00 97 TYR A N 1
ATOM 692 C CA . TYR A 1 97 ? -4.628 -3.833 8.724 1.00 93.00 97 TYR A CA 1
ATOM 693 C C . TYR A 1 97 ? -4.373 -3.089 10.030 1.00 93.00 97 TYR A C 1
ATOM 695 O O . TYR A 1 97 ? -4.673 -1.900 10.141 1.00 93.00 97 TYR A O 1
ATOM 703 N N . LYS A 1 98 ? -3.877 -3.792 11.051 1.00 92.62 98 LYS A N 1
ATOM 704 C CA . LYS A 1 98 ? -3.749 -3.277 12.427 1.00 92.62 98 LYS A CA 1
ATOM 705 C C . LYS A 1 98 ? -5.067 -2.704 12.968 1.00 92.62 98 LYS A C 1
ATOM 707 O O . LYS A 1 98 ? -5.073 -1.761 13.760 1.00 92.62 98 LYS A O 1
ATOM 712 N N . GLY A 1 99 ? -6.191 -3.275 12.523 1.00 93.31 99 GLY A N 1
ATOM 713 C CA . GLY A 1 99 ? -7.546 -2.834 12.863 1.00 93.31 99 GLY A CA 1
ATOM 714 C C . GLY A 1 99 ? -8.026 -1.567 12.141 1.00 93.31 99 GLY A C 1
ATOM 715 O O . GLY A 1 99 ? -9.102 -1.076 12.469 1.00 93.31 99 GLY A O 1
ATOM 716 N N . LEU A 1 100 ? -7.262 -1.036 11.183 1.00 95.38 100 LEU A N 1
ATOM 717 C CA . LEU A 1 100 ? -7.673 0.059 10.298 1.00 95.38 100 LEU A CA 1
ATOM 718 C C . LEU A 1 100 ? -8.227 -0.507 8.995 1.00 95.38 100 LEU A C 1
ATOM 720 O O . LEU A 1 100 ? -7.665 -1.458 8.457 1.00 95.38 100 LEU A O 1
ATOM 724 N N . ARG A 1 101 ? -9.286 0.081 8.451 1.00 95.50 101 ARG A N 1
ATOM 725 C CA . ARG A 1 101 ? -9.858 -0.322 7.169 1.00 95.50 101 ARG A CA 1
ATOM 726 C C . ARG A 1 101 ? -8.936 0.052 6.018 1.00 95.50 101 ARG A C 1
ATOM 728 O O . ARG A 1 101 ? -8.584 1.214 5.818 1.00 95.50 101 ARG A O 1
ATOM 735 N N . VAL A 1 102 ? -8.630 -0.939 5.193 1.00 94.69 102 VAL A N 1
ATOM 736 C CA . VAL A 1 102 ? -7.895 -0.753 3.943 1.00 94.69 102 VAL A CA 1
ATOM 737 C C . VAL A 1 102 ? -8.903 -0.645 2.805 1.00 94.69 102 VAL A C 1
ATOM 739 O O . VAL A 1 102 ? -9.848 -1.425 2.736 1.00 94.69 102 VAL A O 1
ATOM 742 N N . VAL A 1 103 ? -8.721 0.340 1.925 1.00 95.06 103 VAL A N 1
ATOM 743 C CA . VAL A 1 103 ? -9.599 0.560 0.757 1.00 95.06 103 VAL A CA 1
ATOM 744 C C . VAL A 1 103 ? -8.930 0.203 -0.560 1.00 95.06 103 VAL A C 1
ATOM 746 O O . VAL A 1 103 ? -9.611 -0.056 -1.551 1.00 95.06 103 VAL A O 1
ATOM 749 N N . ALA A 1 104 ? -7.601 0.201 -0.589 1.00 93.00 104 ALA A N 1
ATOM 750 C CA . ALA A 1 104 ? -6.833 -0.217 -1.745 1.00 93.00 104 ALA A CA 1
ATOM 751 C C . ALA A 1 104 ? -5.403 -0.573 -1.345 1.00 93.00 104 ALA A C 1
ATOM 753 O O . ALA A 1 104 ? -4.851 -0.018 -0.390 1.00 93.00 104 ALA A O 1
ATOM 754 N N . LEU A 1 105 ? -4.814 -1.454 -2.141 1.00 88.50 105 LEU A N 1
ATOM 755 C CA . LEU A 1 105 ? -3.376 -1.619 -2.259 1.00 88.50 105 LEU A CA 1
ATOM 756 C C . LEU A 1 105 ? -2.957 -1.053 -3.608 1.00 88.50 105 LEU A C 1
ATOM 758 O O . LEU A 1 105 ? -3.669 -1.210 -4.602 1.00 88.50 105 LEU A O 1
ATOM 762 N N . GLU A 1 106 ? -1.832 -0.359 -3.651 1.00 85.56 106 GLU A N 1
ATOM 763 C CA . GLU A 1 106 ? -1.360 0.268 -4.880 1.00 85.56 106 GLU A CA 1
ATOM 764 C C . GLU A 1 106 ? 0.105 -0.046 -5.099 1.00 85.56 106 GLU A C 1
ATOM 766 O O . GLU A 1 106 ? 0.865 -0.112 -4.143 1.00 85.56 106 GLU A O 1
ATOM 771 N N . LEU A 1 107 ? 0.481 -0.186 -6.363 1.00 79.31 107 LEU A N 1
ATOM 772 C CA . LEU A 1 107 ? 1.863 -0.266 -6.801 1.00 79.31 107 LEU A CA 1
ATOM 773 C C . LEU A 1 107 ? 2.097 0.862 -7.798 1.00 79.31 107 LEU A C 1
ATOM 775 O O . LEU A 1 107 ? 1.357 1.007 -8.777 1.00 79.31 107 LEU A O 1
ATOM 779 N N . ARG A 1 108 ? 3.123 1.671 -7.551 1.00 77.00 108 ARG A N 1
ATOM 780 C CA . ARG A 1 108 ? 3.550 2.765 -8.428 1.00 77.00 108 ARG A CA 1
ATOM 781 C C . ARG A 1 108 ? 4.930 2.467 -8.987 1.00 77.00 108 ARG A C 1
ATOM 783 O O . ARG A 1 108 ? 5.809 2.111 -8.216 1.00 77.00 108 ARG A O 1
ATOM 790 N N . ARG A 1 109 ? 5.140 2.681 -10.290 1.00 74.00 109 ARG A N 1
ATOM 791 C CA . ARG A 1 109 ? 6.469 2.577 -10.912 1.00 74.00 109 ARG A CA 1
ATOM 792 C C . ARG A 1 109 ? 6.698 3.660 -11.959 1.00 74.00 109 ARG A C 1
ATOM 794 O O . ARG A 1 109 ? 5.805 3.948 -12.760 1.00 74.00 109 ARG A O 1
ATOM 801 N N . SER A 1 110 ? 7.893 4.245 -11.938 1.00 67.62 110 SER A N 1
ATOM 802 C CA . SER A 1 110 ? 8.362 5.234 -12.919 1.00 67.62 110 SER A CA 1
ATOM 803 C C . SER A 1 110 ? 9.129 4.571 -14.070 1.00 67.62 110 SER A C 1
ATOM 805 O O . SER A 1 110 ? 9.720 3.505 -13.910 1.00 67.62 110 SER A O 1
ATOM 807 N N . THR A 1 111 ? 9.146 5.219 -15.236 1.00 60.41 111 THR A N 1
ATOM 808 C CA . THR A 1 111 ? 9.944 4.811 -16.407 1.00 60.41 111 THR A CA 1
ATOM 809 C C . THR A 1 111 ? 11.404 5.228 -16.385 1.00 60.41 111 THR A C 1
ATOM 811 O O . THR A 1 111 ? 12.195 4.677 -17.146 1.00 60.41 111 THR A O 1
ATOM 814 N N . GLY A 1 112 ? 11.752 6.220 -15.565 1.00 52.53 112 GLY A N 1
ATOM 815 C CA . GLY A 1 112 ? 13.104 6.783 -15.492 1.00 52.53 112 GLY A CA 1
ATOM 816 C C . GLY A 1 112 ? 13.879 6.368 -14.243 1.00 52.53 112 GLY A C 1
ATOM 817 O O . GLY A 1 112 ? 15.095 6.527 -14.207 1.00 52.53 112 GLY A O 1
ATOM 818 N N . TYR A 1 113 ? 13.187 5.827 -13.236 1.00 52.59 113 TYR A N 1
ATOM 819 C CA . TYR A 1 113 ? 13.745 5.478 -11.932 1.00 52.59 113 TYR A CA 1
ATOM 820 C C . TYR A 1 113 ? 13.201 4.132 -11.449 1.00 52.59 113 TYR A C 1
ATOM 822 O O . TYR A 1 113 ? 12.024 3.829 -11.631 1.00 52.59 113 TYR A O 1
ATOM 830 N N . PHE A 1 114 ? 14.036 3.355 -10.756 1.00 53.09 114 PHE A N 1
ATOM 831 C CA . PHE A 1 114 ? 13.666 2.087 -10.109 1.00 53.09 114 PHE A CA 1
ATOM 832 C C . PHE A 1 114 ? 12.793 2.267 -8.850 1.00 53.09 114 PHE A C 1
ATOM 834 O O . PHE A 1 114 ? 12.785 1.409 -7.973 1.00 53.09 114 PHE A O 1
ATOM 841 N N . LEU A 1 115 ? 12.060 3.375 -8.735 1.00 52.03 115 LEU A N 1
ATOM 842 C CA . LEU A 1 115 ? 11.119 3.587 -7.641 1.00 52.03 115 LEU A CA 1
ATOM 843 C C . LEU A 1 115 ? 9.854 2.776 -7.926 1.00 52.03 115 LEU A C 1
ATOM 845 O O . LEU A 1 115 ? 8.969 3.216 -8.663 1.00 52.03 115 LEU A O 1
ATOM 849 N N . ALA A 1 116 ? 9.823 1.562 -7.379 1.00 60.97 116 ALA A N 1
ATOM 850 C CA . ALA A 1 116 ? 8.600 0.837 -7.081 1.00 60.97 116 ALA A CA 1
ATOM 851 C C . ALA A 1 116 ? 8.153 1.250 -5.672 1.00 60.97 116 ALA A C 1
ATOM 853 O O . ALA A 1 116 ? 8.944 1.170 -4.736 1.00 60.97 116 ALA A O 1
ATOM 854 N N . ASP A 1 117 ? 6.924 1.732 -5.523 1.00 71.56 117 ASP A N 1
ATOM 855 C CA . ASP A 1 117 ? 6.359 2.073 -4.215 1.00 71.56 117 ASP A CA 1
ATOM 856 C C . ASP A 1 117 ? 5.031 1.345 -4.047 1.00 71.56 117 ASP A C 1
ATOM 858 O O . ASP A 1 117 ? 4.038 1.662 -4.717 1.00 71.56 117 ASP A O 1
ATOM 862 N N . ASP A 1 118 ? 5.051 0.346 -3.170 1.00 77.75 118 ASP A N 1
ATOM 863 C CA . ASP A 1 118 ? 3.848 -0.288 -2.662 1.00 77.75 118 ASP A CA 1
ATOM 864 C C . ASP A 1 118 ? 3.168 0.663 -1.681 1.00 77.75 118 ASP A C 1
ATOM 866 O O . ASP A 1 118 ? 3.796 1.404 -0.928 1.00 77.75 118 ASP A O 1
ATOM 870 N N . THR A 1 119 ? 1.847 0.685 -1.681 1.00 85.00 119 THR A N 1
ATOM 871 C CA . THR A 1 119 ? 1.087 1.613 -0.854 1.00 85.00 119 THR A CA 1
ATOM 872 C C . THR A 1 119 ? -0.127 0.926 -0.263 1.00 85.00 119 THR A C 1
ATOM 874 O O . THR A 1 119 ? -0.924 0.325 -0.982 1.00 85.00 119 THR A O 1
ATOM 877 N N . VAL A 1 120 ? -0.323 1.105 1.044 1.00 90.19 120 VAL A N 1
ATOM 878 C CA . VAL A 1 120 ? -1.570 0.743 1.730 1.00 90.19 120 VAL A CA 1
ATOM 879 C C . VAL A 1 120 ? -2.416 2.001 1.895 1.00 90.19 120 VAL A C 1
ATOM 881 O O . VAL A 1 120 ? -1.965 2.984 2.490 1.00 90.19 120 VAL A O 1
ATOM 884 N N . VAL A 1 121 ? -3.638 1.987 1.361 1.00 93.69 121 VAL A N 1
ATOM 885 C CA . VAL A 1 121 ? -4.566 3.124 1.418 1.00 93.69 121 VAL A CA 1
ATOM 886 C C . VAL A 1 121 ? -5.631 2.873 2.474 1.00 93.69 121 VAL A C 1
ATOM 888 O O . VAL A 1 121 ? -6.346 1.872 2.409 1.00 93.69 121 VAL A O 1
ATOM 891 N N . PHE A 1 122 ? -5.786 3.811 3.404 1.00 96.06 122 PHE A N 1
ATOM 892 C CA . PHE A 1 122 ? -6.725 3.690 4.520 1.00 96.06 122 PHE A CA 1
ATOM 893 C C . PHE A 1 122 ? -8.027 4.452 4.283 1.00 96.06 122 PHE A C 1
ATOM 895 O O . PHE A 1 122 ? -8.066 5.465 3.571 1.00 96.06 122 PHE A O 1
ATOM 902 N N . ALA A 1 123 ? -9.104 3.967 4.902 1.00 95.44 123 ALA A N 1
ATOM 903 C CA . ALA A 1 123 ? -10.382 4.670 4.917 1.00 95.44 123 ALA A CA 1
ATOM 904 C C . ALA A 1 123 ? -10.389 5.823 5.933 1.00 95.44 123 ALA A C 1
ATOM 906 O O . ALA A 1 123 ? -11.070 6.826 5.717 1.00 95.44 123 ALA A O 1
ATOM 907 N N . GLU A 1 124 ? -9.663 5.636 7.033 1.00 95.81 124 GLU A N 1
ATOM 908 C CA . GLU A 1 124 ? -9.628 6.477 8.222 1.00 95.81 124 GLU A CA 1
ATOM 909 C C . GLU A 1 124 ? -8.872 7.799 8.015 1.00 95.81 124 GLU A C 1
ATOM 911 O O . GLU A 1 124 ? -8.014 7.907 7.134 1.00 95.81 124 GLU A O 1
ATOM 916 N N . PRO A 1 125 ? -9.150 8.819 8.851 1.00 94.69 125 PRO A N 1
ATOM 917 C CA . PRO A 1 125 ? -8.399 10.070 8.847 1.00 94.69 125 PRO A CA 1
ATOM 918 C C . PRO A 1 125 ? -6.963 9.888 9.357 1.00 94.69 125 PRO A C 1
ATOM 920 O O . PRO A 1 125 ? -6.670 9.003 10.164 1.00 94.69 125 PRO A O 1
ATOM 923 N N . GLU A 1 126 ? -6.070 10.792 8.938 1.00 93.62 126 GLU A N 1
ATOM 924 C CA . GLU A 1 126 ? -4.628 10.693 9.209 1.00 93.62 126 GLU A CA 1
ATOM 925 C C . GLU A 1 126 ? -4.303 10.578 10.696 1.00 93.62 126 GLU A C 1
ATOM 927 O O . GLU A 1 126 ? -3.465 9.761 11.061 1.00 93.62 126 GLU A O 1
ATOM 932 N N . ALA A 1 127 ? -4.984 11.336 11.560 1.00 93.56 127 ALA A N 1
ATOM 933 C CA . ALA A 1 127 ? -4.748 11.290 13.001 1.00 93.56 127 ALA A CA 1
ATOM 934 C C . ALA A 1 127 ? -4.919 9.868 13.568 1.00 93.56 127 ALA A C 1
ATOM 936 O O . ALA A 1 127 ? -4.034 9.371 14.264 1.00 93.56 127 ALA A O 1
ATOM 937 N N . THR A 1 128 ? -6.008 9.185 13.201 1.00 96.12 128 THR A N 1
ATOM 938 C CA . THR A 1 128 ? -6.304 7.814 13.637 1.00 96.12 128 THR A CA 1
ATOM 939 C C . THR A 1 128 ? -5.294 6.818 13.079 1.00 96.12 128 THR A C 1
ATOM 941 O O . THR A 1 128 ? -4.778 5.976 13.815 1.00 96.12 128 THR A O 1
ATOM 944 N N . VAL A 1 129 ? -4.976 6.928 11.785 1.00 95.62 129 VAL A N 1
ATOM 945 C CA . VAL A 1 129 ? -4.000 6.047 11.129 1.00 95.62 129 VAL A CA 1
ATOM 946 C C . VAL A 1 129 ? -2.615 6.222 11.757 1.00 95.62 129 VAL A C 1
ATOM 948 O O . VAL A 1 129 ? -1.953 5.239 12.088 1.00 95.62 129 VAL A O 1
ATOM 951 N N . ARG A 1 130 ? -2.188 7.469 11.981 1.00 94.06 130 ARG A N 1
ATOM 952 C CA . ARG A 1 130 ? -0.884 7.811 12.559 1.00 94.06 130 ARG A CA 1
ATOM 953 C C . ARG A 1 130 ? -0.748 7.325 13.991 1.00 94.06 130 ARG A C 1
ATOM 955 O O . ARG A 1 130 ? 0.295 6.774 14.329 1.00 94.06 130 ARG A O 1
ATOM 962 N N . GLU A 1 131 ? -1.783 7.480 14.809 1.00 95.06 131 GLU A N 1
ATOM 963 C CA . GLU A 1 131 ? -1.801 6.956 16.175 1.00 95.06 131 GLU A CA 1
ATOM 964 C C . GLU A 1 131 ? -1.658 5.428 16.185 1.00 95.06 131 GLU A C 1
ATOM 966 O O . GLU A 1 131 ? -0.756 4.887 16.831 1.00 95.06 131 GLU A O 1
ATOM 971 N N . LYS A 1 132 ? -2.500 4.726 15.415 1.00 95.62 132 LYS A N 1
ATOM 972 C CA . LYS A 1 132 ? -2.510 3.257 15.361 1.00 95.62 132 LYS A CA 1
ATOM 973 C C . LYS A 1 132 ? -1.222 2.673 14.786 1.00 95.62 132 LYS A C 1
ATOM 975 O O . LYS A 1 132 ? -0.739 1.661 15.291 1.00 95.62 132 LYS A O 1
ATOM 980 N N . LEU A 1 133 ? -0.642 3.308 13.769 1.00 92.44 133 LEU A N 1
ATOM 981 C CA . LEU A 1 133 ? 0.568 2.822 13.104 1.00 92.44 133 LEU A CA 1
ATOM 982 C C . LEU A 1 133 ? 1.870 3.358 13.709 1.00 92.44 133 LEU A C 1
ATOM 984 O O . LEU A 1 133 ? 2.942 2.916 13.299 1.00 92.44 133 LEU A O 1
ATOM 988 N N . ALA A 1 134 ? 1.837 4.241 14.713 1.00 91.50 134 ALA A N 1
ATOM 989 C CA . ALA A 1 134 ? 3.051 4.769 15.343 1.00 91.50 134 ALA A CA 1
ATOM 990 C C . ALA A 1 134 ? 4.053 3.685 15.810 1.00 91.50 134 ALA A C 1
ATOM 992 O O . ALA A 1 134 ? 5.261 3.875 15.621 1.00 91.50 134 ALA A O 1
ATOM 993 N N . PRO A 1 135 ? 3.632 2.540 16.394 1.00 89.75 135 PRO A N 1
ATOM 994 C CA . PRO A 1 135 ? 4.553 1.448 16.718 1.00 89.75 135 PRO A CA 1
ATOM 995 C C . PRO A 1 135 ? 5.198 0.820 15.475 1.00 89.75 135 PRO A C 1
ATOM 997 O O . PRO A 1 135 ? 6.407 0.579 15.476 1.00 89.75 135 PRO A O 1
ATOM 1000 N N . VAL A 1 136 ? 4.413 0.615 14.412 1.00 86.31 136 VAL A N 1
ATOM 1001 C CA . VAL A 1 136 ? 4.869 0.045 13.134 1.00 86.31 136 VAL A CA 1
ATOM 1002 C C . VAL A 1 136 ? 5.892 0.966 12.479 1.00 86.31 136 VAL A C 1
ATOM 1004 O O . VAL A 1 136 ? 7.007 0.534 12.199 1.00 86.31 136 VAL A O 1
ATOM 1007 N N . LEU A 1 137 ? 5.565 2.254 12.336 1.00 86.38 137 LEU A N 1
ATOM 1008 C CA . LEU A 1 137 ? 6.450 3.270 11.759 1.00 86.38 137 LEU A CA 1
ATOM 1009 C C . LEU A 1 137 ? 7.782 3.354 12.510 1.00 86.38 137 LEU A C 1
ATOM 1011 O O . LEU A 1 137 ? 8.847 3.417 11.902 1.00 86.38 137 LEU A O 1
ATOM 1015 N N . ARG A 1 138 ? 7.751 3.314 13.847 1.00 86.81 138 ARG A N 1
ATOM 1016 C CA . ARG A 1 138 ? 8.966 3.346 14.676 1.00 86.81 138 ARG A CA 1
ATOM 1017 C C . ARG A 1 138 ? 9.852 2.122 14.451 1.00 86.81 138 ARG A C 1
ATOM 1019 O O . ARG A 1 138 ? 11.066 2.273 14.324 1.00 86.81 138 ARG A O 1
ATOM 1026 N N . ARG A 1 139 ? 9.259 0.923 14.423 1.00 83.31 139 ARG A N 1
ATOM 1027 C CA . ARG A 1 139 ? 9.987 -0.328 14.171 1.00 83.31 139 ARG A CA 1
ATOM 1028 C C . ARG A 1 139 ? 10.583 -0.329 12.769 1.00 83.31 139 ARG A C 1
ATOM 1030 O O . ARG A 1 139 ? 11.779 -0.559 12.632 1.00 83.31 139 ARG A O 1
ATOM 1037 N N . ALA A 1 140 ? 9.781 -0.009 11.762 1.00 77.88 140 ALA A N 1
ATOM 1038 C CA . ALA A 1 140 ? 10.211 -0.017 10.375 1.00 77.88 140 ALA A CA 1
ATOM 1039 C C . ALA A 1 140 ? 11.330 1.016 10.128 1.00 77.88 140 ALA A C 1
ATOM 1041 O O . ALA A 1 140 ? 12.385 0.659 9.615 1.00 77.88 140 ALA A O 1
ATOM 1042 N N . ARG A 1 141 ? 11.225 2.250 10.651 1.00 79.75 141 ARG A N 1
ATOM 1043 C CA . ARG A 1 141 ? 12.329 3.239 10.611 1.00 79.75 141 ARG A CA 1
ATOM 1044 C C . ARG A 1 141 ? 13.624 2.731 11.259 1.00 79.75 141 ARG A C 1
ATOM 1046 O O . ARG A 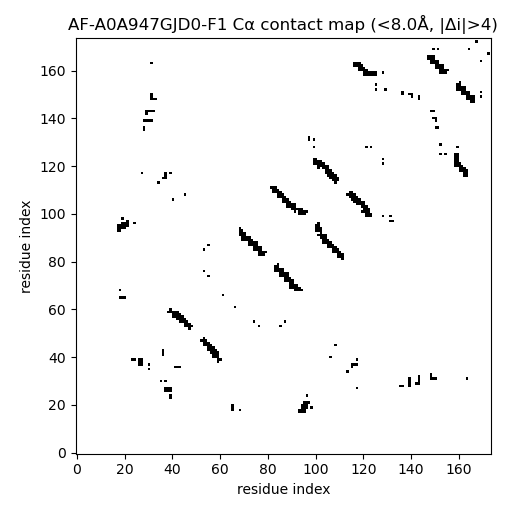1 141 ? 14.710 3.027 10.766 1.00 79.75 141 ARG A O 1
ATOM 1053 N N . LYS A 1 142 ? 13.531 1.955 12.346 1.00 80.06 142 LYS A N 1
ATOM 1054 C CA . LYS A 1 142 ? 14.704 1.328 12.980 1.00 80.06 142 LYS A CA 1
ATOM 1055 C C . LYS A 1 142 ? 15.342 0.265 12.077 1.00 80.06 142 LYS A C 1
ATOM 1057 O O . LYS A 1 142 ? 16.565 0.176 12.055 1.00 80.06 142 LYS A O 1
ATOM 1062 N N . LEU A 1 143 ? 14.537 -0.517 11.355 1.00 75.12 143 LEU A N 1
ATOM 1063 C CA . LEU A 1 143 ? 15.008 -1.564 10.437 1.00 75.12 143 LEU A CA 1
ATOM 1064 C C . LEU A 1 143 ? 15.652 -0.992 9.167 1.00 75.12 143 LEU A C 1
ATOM 1066 O O . LEU A 1 143 ? 16.660 -1.524 8.708 1.00 75.12 143 LEU A O 1
ATOM 1070 N N . ILE A 1 144 ? 15.101 0.100 8.635 1.00 72.75 144 ILE A N 1
ATOM 1071 C CA . ILE A 1 144 ? 15.619 0.800 7.447 1.00 72.75 144 ILE A CA 1
ATOM 1072 C C . ILE A 1 144 ? 16.960 1.487 7.753 1.00 72.75 144 ILE A C 1
ATOM 1074 O O . ILE A 1 144 ? 17.868 1.541 6.924 1.00 72.75 144 ILE A O 1
ATOM 1078 N N . GLY A 1 145 ? 17.114 2.009 8.973 1.00 72.75 145 GLY A N 1
ATOM 1079 C CA . GLY A 1 145 ? 18.350 2.644 9.415 1.00 72.75 145 GLY A CA 1
ATOM 1080 C C . GLY A 1 145 ? 18.619 3.994 8.732 1.00 72.75 145 GLY A C 1
ATOM 1081 O O . GLY A 1 145 ? 17.746 4.859 8.623 1.00 72.75 145 GLY A O 1
ATOM 1082 N N . LYS A 1 146 ? 19.875 4.236 8.334 1.00 69.00 146 LYS A N 1
ATOM 1083 C CA . LYS A 1 146 ? 20.335 5.550 7.839 1.00 69.00 146 LYS A CA 1
ATOM 1084 C C . LYS A 1 146 ? 20.234 5.744 6.318 1.00 69.00 146 LYS A C 1
ATOM 1086 O O . LYS A 1 146 ? 20.562 6.838 5.875 1.00 69.00 146 LYS A O 1
ATOM 1091 N N . GLY A 1 147 ? 19.743 4.761 5.557 1.00 68.69 147 GLY A N 1
ATOM 1092 C CA . GLY A 1 147 ? 19.593 4.845 4.092 1.00 68.69 147 GLY A CA 1
ATOM 1093 C C . GLY A 1 147 ? 18.670 5.980 3.614 1.00 68.69 147 GLY A C 1
ATOM 1094 O O . GLY A 1 147 ? 18.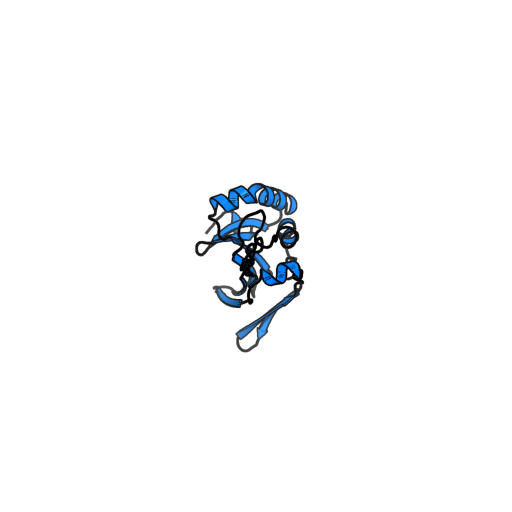038 6.625 4.448 1.00 68.69 147 GLY A O 1
ATOM 1095 N N . PRO A 1 148 ? 18.590 6.260 2.304 1.00 68.44 148 PRO A N 1
ATOM 1096 C CA . PRO A 1 148 ? 17.858 7.415 1.771 1.00 68.44 148 PRO A CA 1
ATOM 1097 C C . PRO A 1 148 ? 16.333 7.306 1.912 1.00 68.44 148 PRO A C 1
ATOM 1099 O O . PRO A 1 148 ? 15.665 8.331 1.885 1.00 68.44 148 PRO A O 1
ATOM 1102 N N . ALA A 1 149 ? 15.791 6.107 2.139 1.00 73.00 149 ALA A N 1
ATOM 1103 C CA . ALA A 1 149 ? 14.358 5.870 2.277 1.00 73.00 149 ALA A CA 1
ATOM 1104 C C . ALA A 1 149 ? 13.872 5.859 3.741 1.00 73.00 149 ALA A C 1
ATOM 1106 O O . ALA A 1 149 ? 14.633 5.663 4.694 1.00 73.00 149 ALA A O 1
ATOM 1107 N N . THR A 1 150 ? 12.568 6.041 3.922 1.00 76.19 150 THR A N 1
ATOM 1108 C CA . THR A 1 150 ? 11.822 5.854 5.169 1.00 76.19 150 THR A CA 1
ATOM 1109 C C . THR A 1 150 ? 10.413 5.361 4.856 1.00 76.19 150 THR A C 1
ATOM 1111 O O . THR A 1 150 ? 9.902 5.571 3.768 1.00 76.19 150 THR A O 1
ATOM 1114 N N . ILE A 1 151 ? 9.746 4.754 5.829 1.00 80.00 151 ILE A N 1
ATOM 1115 C CA . ILE A 1 151 ? 8.304 4.505 5.778 1.00 80.00 151 ILE A CA 1
ATOM 1116 C C . ILE A 1 151 ? 7.565 5.625 6.519 1.00 80.00 151 ILE A C 1
ATOM 1118 O O . ILE A 1 151 ? 7.944 6.002 7.639 1.00 80.00 151 ILE A O 1
ATOM 1122 N N . ASP A 1 152 ? 6.531 6.190 5.904 1.00 85.44 152 ASP A N 1
ATOM 1123 C CA . ASP A 1 152 ? 5.666 7.181 6.552 1.00 85.44 152 ASP A CA 1
ATOM 1124 C C . ASP A 1 152 ? 4.268 7.216 5.934 1.00 85.44 152 ASP A C 1
ATOM 1126 O O . ASP A 1 152 ? 3.959 6.531 4.957 1.00 85.44 152 ASP A O 1
ATOM 1130 N N . LEU A 1 153 ? 3.418 8.031 6.549 1.00 89.19 153 LEU A N 1
ATOM 1131 C CA . LEU A 1 153 ? 2.089 8.352 6.079 1.00 89.19 153 LEU A CA 1
ATOM 1132 C C . LEU A 1 153 ? 2.112 9.641 5.267 1.00 89.19 153 LEU A C 1
ATOM 1134 O O . LEU A 1 153 ? 2.630 10.660 5.726 1.00 89.19 153 LEU A O 1
ATOM 1138 N N . LYS A 1 154 ? 1.465 9.605 4.104 1.00 87.69 154 LYS A N 1
ATOM 1139 C CA . LYS A 1 154 ? 1.191 10.771 3.269 1.00 87.69 154 LYS A CA 1
ATOM 1140 C C . LYS A 1 154 ? -0.296 10.848 2.956 1.00 87.69 154 LYS A C 1
ATOM 1142 O O . LYS A 1 154 ? -0.906 9.861 2.543 1.00 87.69 154 LYS A O 1
ATOM 1147 N N . THR A 1 155 ? -0.880 12.026 3.122 1.00 89.06 155 THR A N 1
ATOM 1148 C CA . THR A 1 155 ? -2.268 12.270 2.726 1.00 89.06 155 THR A CA 1
ATOM 1149 C C . THR A 1 155 ? -2.294 12.837 1.313 1.00 89.06 155 THR A C 1
ATOM 1151 O O . THR A 1 155 ? -1.759 13.908 1.047 1.00 89.06 155 THR A O 1
ATOM 1154 N N . GLU A 1 156 ? -2.919 12.112 0.388 1.00 86.19 156 GLU A N 1
ATOM 1155 C CA . GLU A 1 156 ? -3.055 12.513 -1.018 1.00 86.19 156 GLU A CA 1
ATOM 1156 C C . GLU A 1 156 ? -4.515 12.298 -1.442 1.00 86.19 156 GLU A C 1
ATOM 1158 O O . GLU A 1 156 ? -5.142 11.316 -1.046 1.00 86.19 156 GLU A O 1
ATOM 1163 N N . ASN A 1 157 ? -5.111 13.195 -2.229 1.00 83.75 157 ASN A N 1
ATOM 1164 C 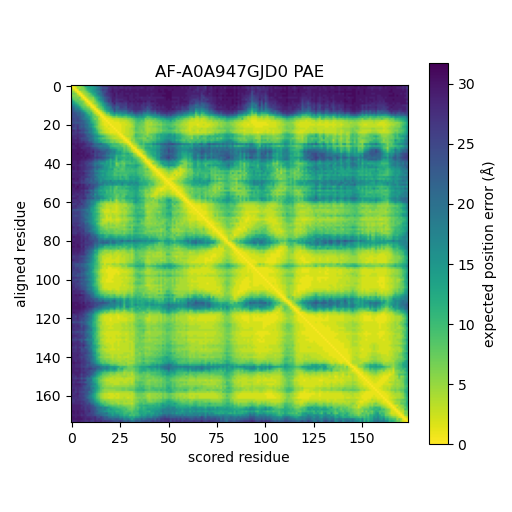CA . ASN A 1 157 ? -6.492 13.026 -2.719 1.00 83.75 157 ASN A CA 1
ATOM 1165 C C . ASN A 1 157 ? -7.510 12.640 -1.615 1.00 83.75 157 ASN A C 1
ATOM 1167 O O . ASN A 1 157 ? -8.355 11.769 -1.817 1.00 83.75 157 ASN A O 1
ATOM 1171 N N . GLY A 1 158 ? -7.369 13.214 -0.413 1.00 86.06 158 GLY A N 1
ATOM 1172 C CA . GLY A 1 158 ? -8.254 12.947 0.729 1.00 86.06 158 GLY A CA 1
ATOM 1173 C C . GLY A 1 158 ? -8.131 11.555 1.365 1.00 86.06 158 GLY A C 1
ATOM 1174 O O . GLY A 1 158 ? -8.999 11.174 2.146 1.00 86.06 158 GLY A O 1
ATOM 1175 N N . ARG A 1 159 ? -7.089 10.779 1.045 1.00 92.44 159 ARG A N 1
ATOM 1176 C CA . ARG A 1 159 ? -6.834 9.451 1.628 1.00 92.44 159 ARG A CA 1
ATOM 1177 C C . ARG A 1 159 ? -5.440 9.369 2.228 1.00 92.44 159 ARG A C 1
ATOM 1179 O O . ARG A 1 159 ? -4.484 9.895 1.656 1.00 92.44 159 ARG A O 1
ATOM 1186 N N . VAL A 1 160 ? -5.333 8.663 3.347 1.00 94.00 160 VAL A N 1
ATOM 1187 C CA . VAL A 1 160 ? -4.061 8.403 4.020 1.00 94.00 160 VAL A CA 1
ATOM 1188 C C . VAL A 1 160 ? -3.399 7.202 3.364 1.00 94.00 160 VAL A C 1
ATOM 1190 O O . VAL A 1 160 ? -4.039 6.170 3.159 1.00 94.00 160 VAL A O 1
ATOM 1193 N N . ARG A 1 161 ? -2.123 7.345 3.024 1.00 91.50 161 ARG A N 1
ATOM 1194 C CA . ARG A 1 161 ? -1.310 6.317 2.378 1.00 91.50 161 ARG A CA 1
ATOM 1195 C C . ARG A 1 161 ? -0.095 6.026 3.222 1.00 91.50 161 ARG A C 1
ATOM 1197 O O . ARG A 1 161 ? 0.646 6.951 3.531 1.00 91.50 161 ARG A O 1
ATOM 1204 N N . LEU A 1 162 ? 0.119 4.764 3.550 1.00 89.00 162 LEU A N 1
ATOM 1205 C CA . LEU A 1 162 ? 1.388 4.289 4.081 1.00 89.00 162 LEU A CA 1
ATOM 1206 C C . LEU A 1 162 ? 2.279 3.893 2.902 1.00 89.00 162 LEU A C 1
ATOM 1208 O O . LEU A 1 162 ? 1.848 3.091 2.078 1.00 89.00 162 LEU A O 1
ATOM 1212 N N . ARG A 1 163 ? 3.469 4.495 2.812 1.00 82.69 163 ARG A N 1
ATOM 1213 C CA . ARG A 1 163 ? 4.366 4.423 1.644 1.00 82.69 163 ARG A CA 1
ATOM 1214 C C . ARG A 1 163 ? 5.823 4.299 2.073 1.00 82.69 163 ARG A C 1
ATOM 1216 O O . ARG A 1 163 ? 6.170 4.758 3.168 1.00 82.69 163 ARG A O 1
ATOM 1223 N N . CYS A 1 164 ? 6.667 3.770 1.190 1.00 77.12 164 CYS A N 1
ATOM 1224 C CA . CYS A 1 164 ? 8.100 4.035 1.259 1.00 77.12 164 CYS A CA 1
ATOM 1225 C C . CYS A 1 164 ? 8.379 5.362 0.547 1.00 77.12 164 CYS A C 1
ATOM 1227 O O . CYS A 1 164 ? 8.030 5.566 -0.609 1.00 77.12 164 CYS A O 1
ATOM 1229 N N . LEU A 1 165 ? 8.988 6.291 1.267 1.00 72.69 165 LEU A N 1
ATOM 1230 C CA . LEU A 1 165 ? 9.300 7.636 0.810 1.00 72.69 165 LEU A CA 1
ATOM 1231 C C . LEU A 1 165 ? 10.808 7.830 0.834 1.00 72.69 165 LEU A C 1
ATOM 1233 O O . LEU A 1 165 ? 11.476 7.366 1.762 1.00 72.69 165 LEU A O 1
ATOM 1237 N N . ASP A 1 166 ? 11.331 8.603 -0.109 1.00 68.44 166 ASP A N 1
ATOM 1238 C CA . ASP A 1 166 ? 12.632 9.226 0.093 1.00 68.44 166 ASP A CA 1
ATOM 1239 C C . ASP A 1 166 ? 12.565 10.149 1.319 1.00 68.44 166 ASP A C 1
ATOM 1241 O O . ASP A 1 166 ? 11.536 10.751 1.639 1.00 68.44 166 ASP A O 1
ATOM 1245 N N . LYS A 1 167 ? 13.661 10.243 2.071 1.00 66.25 167 LYS A N 1
ATOM 1246 C CA . LYS A 1 167 ? 13.708 11.030 3.312 1.00 66.25 167 LYS A CA 1
ATOM 1247 C C . LYS A 1 167 ? 13.433 12.513 3.080 1.00 66.25 167 LYS A C 1
ATOM 1249 O O . LYS A 1 167 ? 12.866 13.155 3.965 1.00 66.25 167 LYS A O 1
ATOM 1254 N N . ASP A 1 168 ? 13.798 13.034 1.912 1.00 60.47 168 ASP A N 1
ATOM 1255 C CA . ASP A 1 168 ? 13.508 14.414 1.523 1.00 60.47 168 ASP A CA 1
ATOM 1256 C C . ASP A 1 168 ? 12.002 14.630 1.284 1.00 60.47 168 ASP A C 1
ATOM 1258 O O . ASP A 1 168 ? 11.442 15.620 1.765 1.00 60.47 168 ASP A O 1
ATOM 1262 N N . ASP A 1 169 ? 11.321 13.651 0.681 1.00 61.94 169 ASP A N 1
ATOM 1263 C CA . ASP A 1 169 ? 9.866 13.654 0.487 1.00 61.94 169 ASP A CA 1
ATOM 1264 C C . ASP A 1 169 ? 9.106 13.497 1.812 1.00 61.94 169 ASP A C 1
ATOM 1266 O O . ASP A 1 169 ? 8.075 14.136 2.038 1.00 61.94 169 ASP A O 1
ATOM 1270 N N . ALA A 1 170 ? 9.621 12.673 2.729 1.00 57.56 170 ALA A N 1
ATOM 1271 C CA . ALA A 1 170 ? 9.034 12.484 4.055 1.00 57.56 170 ALA A CA 1
ATOM 1272 C C . ALA A 1 170 ? 9.134 13.738 4.939 1.00 57.56 170 ALA A C 1
ATOM 1274 O O . ALA A 1 170 ? 8.299 13.946 5.819 1.00 57.56 170 ALA A O 1
ATOM 1275 N N . ALA A 1 171 ? 10.130 14.596 4.699 1.00 59.44 171 ALA A N 1
ATOM 1276 C CA . ALA A 1 171 ? 10.274 15.875 5.387 1.00 59.44 171 ALA A CA 1
ATOM 1277 C C . ALA A 1 171 ? 9.267 16.940 4.904 1.00 59.44 171 ALA A C 1
ATOM 1279 O O . ALA A 1 171 ? 9.246 18.042 5.456 1.00 59.44 171 ALA A O 1
ATOM 1280 N N . GLY A 1 172 ? 8.442 16.631 3.894 1.00 50.09 172 GLY A N 1
ATO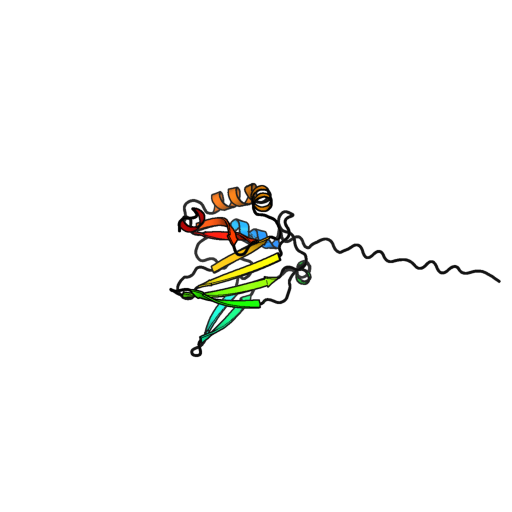M 1281 C CA . GLY A 1 172 ? 7.439 17.546 3.353 1.00 50.09 172 GLY A CA 1
ATOM 1282 C C . GLY A 1 172 ? 8.044 18.757 2.643 1.00 50.09 172 GLY A C 1
ATOM 1283 O O . GLY A 1 172 ? 7.423 19.822 2.630 1.00 50.09 172 GLY A O 1
ATOM 1284 N N . ARG A 1 173 ? 9.266 18.633 2.104 1.00 37.72 173 ARG A N 1
ATOM 1285 C CA . ARG A 1 173 ? 9.879 19.714 1.328 1.00 37.72 173 ARG A CA 1
ATOM 1286 C C . ARG A 1 173 ? 9.205 19.818 -0.052 1.00 37.72 173 ARG A C 1
ATOM 1288 O O . ARG A 1 173 ? 8.899 18.781 -0.633 1.00 37.72 173 ARG A O 1
ATOM 1295 N N . PRO A 1 174 ? 8.913 21.045 -0.521 1.00 42.31 174 PRO A N 1
ATOM 1296 C CA . PRO A 1 174 ? 8.294 21.287 -1.823 1.00 42.31 174 PRO A CA 1
ATOM 1297 C C . PRO A 1 174 ? 9.216 20.950 -2.997 1.00 42.31 174 PRO A C 1
ATOM 1299 O O . PRO A 1 174 ? 10.454 21.038 -2.821 1.00 42.31 174 PRO A O 1
#

Solvent-accessible surface area (backbone atoms only — not comparable to full-atom values): 10298 Å² total; per-residue (Å²): 139,85,86,80,83,80,78,79,78,79,78,76,75,71,75,77,75,66,38,76,38,52,77,76,48,44,50,65,54,79,40,69,49,92,87,56,64,54,71,70,34,57,51,61,49,76,48,69,49,99,85,72,50,78,46,77,46,68,38,55,90,70,57,76,90,50,49,84,25,53,48,78,70,45,80,49,76,46,83,49,101,85,33,48,35,41,33,42,37,31,37,27,77,42,30,24,47,89,85,40,48,35,45,28,42,34,41,36,38,44,75,75,47,87,54,70,36,60,32,48,28,35,72,54,58,57,71,62,51,50,64,69,40,46,66,56,42,54,52,29,40,62,74,45,53,88,55,69,47,38,59,49,78,47,77,52,97,94,32,27,28,43,34,61,33,47,48,63,61,69,68,68,60,132

Nearest PDB structures (foldseek):
  8s3x-assembly2_B  TM=5.699E-01  e=4.424E-01  Homo sapiens
  4zy6-assembly2_B  TM=4.893E-01  e=3.532E-01  Homo sapiens
  8s3x-assembly1_C  TM=4.590E-01  e=4.951E-01  Homo sapiens
  2in6-assembly1_A  TM=4.467E-01  e=6.941E-01  Homo sapiens
  6cqf-assembly1_A-2  TM=5.664E-01  e=1.912E+00  Homo sapiens

Secondary structure (DSSP, 8-state):
-------------PPPPPEE-TTTTHHHHT---TT---TTSTEEEEEE-TTS-EEEEEE----GGGGGGB---EEEEEEETTEEEEEEEEEEEEEEETTEEEEEEEEEEESSS--EEEEEEESS-HHHHHHHHHHHHHHHHHHHTTSSEEEEEEEETTEEEEEEEEHHHHTT--

pLDDT: mean 73.36, std 15.91, range [37.72, 96.12]

Sequence (174 aa):
MTVLSATALSANSAAAAPAVLDAFLIGFEDGCREGHDFGLWADTVMTNDKAGRWTVTAGGEVPPELAGAFGRPGLTVQREKASDLARLVVPVADGTYKGLRVVALELRRSTGYFLADDTVVFAEPEATVREKLAPVLRRARKLIGKGPATIDLKTENGRVRLRCLDKDDAAGRP

Organism: NCBI:txid2840188

Foldseek 3Di:
DDDDDPPPPPPPPDDPAFAECAVVCVQVLLPLDPPQPGQQQRPWDWDQDPVRDIDIDGDHDDPPSQPVQWDDKDWDWDDDPVWIKIKIWIAGNGYDYLNFDFGIWMWIDTPVDRDTKIKTKTPDDPVVVCVSCVVSQVSSCVSRDPDQWGWDWDQDPNIIITIIDGPCVVVVDD